Protein AF-A0A7J6T4R2-F1 (afdb_monomer_lite)

Sequence (149 aa):
MFADASSIARASDDVIKKLAACYWFSVEFGLLIDFKGAVKAYGAGVLSSYGELLHATSPTNPDISIKPWDPEEAAHQEYPITTMQPVYFAAKSMEDAKIQMKAYCDRVNRPFHCVYDAESKSVFTDVDVYTRPVGMKYRPVDLSSREPL

pLDDT: mean 83.66, std 18.35, range [34.44, 98.19]

InterPro domains:
  IPR001273 Aromatic amino acid hydroxylase [PTHR11473] (10-123)
  IPR019774 Aromatic amino acid hydroxylase, C-terminal [PF00351] (11-123)
  IPR019774 Aromatic amino acid hydroxylase, C-terminal [PR00372] (41-59)
  IPR019774 Aromatic amino acid hydroxylase, C-terminal [PR00372] (110-128)
  IPR019774 Aromatic amino acid hydroxylase, C-terminal [PS51410] (1-149)
  IPR036329 Aromatic amino acid monoxygenase, C-terminal domain superfamily [SSF56534] (9-121)
  IPR036951 Aromatic amino acid hydroxylase superfamily [G3DSA:1.10.800.10] (2-134)

Radius of gyration: 21.72 Å; chains: 1; bounding box: 41×59×59 Å

Secondary structure (DSSP, 8-state):
----GGGTSS--HHHHHHHHHHHIIIIIT-EEE-TT--EEE--H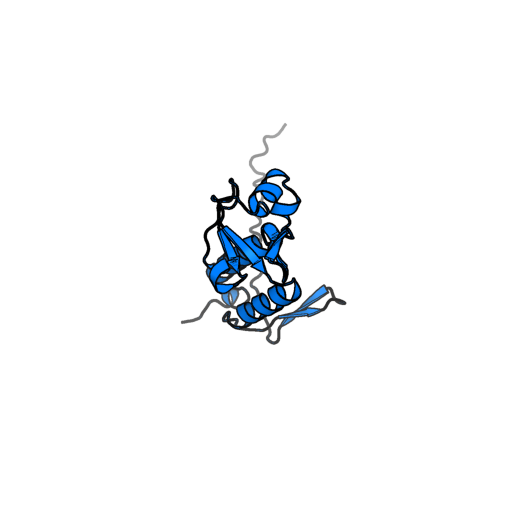HHHH-HHHHHHHH-TT-TT-EEEE--HHHHTT----SSS--SEEEEES-HHHHHHHHHHHHHHS--SS-EEEETTTTEEEESS---PPP-----PPP-GGG----

Structure (mmCIF, N/CA/C/O backbone):
data_AF-A0A7J6T4R2-F1
#
_entry.id   AF-A0A7J6T4R2-F1
#
loop_
_atom_site.group_PDB
_atom_site.id
_atom_site.type_symbol
_atom_site.label_atom_id
_atom_site.label_alt_id
_atom_site.label_comp_id
_atom_site.label_asym_id
_atom_site.label_entity_id
_atom_site.label_seq_id
_atom_site.pdbx_PDB_ins_code
_atom_site.Cartn_x
_atom_site.Cartn_y
_atom_site.Cartn_z
_atom_site.occupancy
_atom_site.B_iso_or_equiv
_atom_site.auth_seq_id
_atom_site.auth_comp_id
_atom_site.auth_asym_id
_atom_site.auth_atom_id
_atom_site.pdbx_PDB_model_num
ATOM 1 N N . MET A 1 1 ? 4.118 -10.441 -37.032 1.00 34.44 1 MET A N 1
ATOM 2 C CA . MET A 1 1 ? 3.267 -9.855 -35.977 1.00 34.44 1 MET A CA 1
ATOM 3 C C . MET A 1 1 ? 4.193 -9.027 -35.100 1.00 34.44 1 MET A C 1
ATOM 5 O O . MET A 1 1 ? 4.867 -9.587 -34.251 1.00 34.44 1 MET A O 1
ATOM 9 N N . PHE A 1 2 ? 4.380 -7.748 -35.427 1.00 35.66 2 PHE A N 1
ATOM 10 C CA . PHE A 1 2 ? 5.334 -6.886 -34.724 1.00 35.66 2 PHE A CA 1
ATOM 11 C C . PHE A 1 2 ? 4.596 -6.214 -33.569 1.00 35.66 2 PHE A C 1
ATOM 13 O O . PHE A 1 2 ? 3.673 -5.440 -33.812 1.00 35.66 2 PHE A O 1
ATOM 20 N N . ALA A 1 3 ? 4.956 -6.556 -32.333 1.00 36.09 3 ALA A N 1
ATOM 21 C CA . ALA A 1 3 ? 4.575 -5.749 -31.184 1.00 36.09 3 ALA A CA 1
ATOM 22 C C . ALA A 1 3 ? 5.180 -4.349 -31.375 1.00 36.09 3 ALA A C 1
ATOM 24 O O . ALA A 1 3 ? 6.348 -4.220 -31.746 1.00 36.09 3 ALA A O 1
ATOM 25 N N . ASP A 1 4 ? 4.358 -3.317 -31.208 1.00 38.88 4 ASP A N 1
ATOM 26 C CA . ASP A 1 4 ? 4.765 -1.919 -31.310 1.00 38.88 4 ASP A CA 1
ATOM 27 C C . ASP A 1 4 ? 5.951 -1.665 -30.362 1.00 38.88 4 ASP A C 1
ATOM 29 O O . ASP A 1 4 ? 5.862 -1.930 -29.167 1.00 38.88 4 ASP A O 1
ATOM 33 N N . ALA A 1 5 ? 7.071 -1.143 -30.867 1.00 40.53 5 ALA A N 1
ATOM 34 C CA . ALA A 1 5 ? 8.232 -0.800 -30.040 1.00 40.53 5 ALA A CA 1
ATOM 35 C C . ALA A 1 5 ? 7.882 0.181 -28.895 1.00 40.53 5 ALA A C 1
ATOM 37 O O . ALA A 1 5 ? 8.567 0.217 -27.877 1.00 40.53 5 ALA A O 1
ATOM 38 N N . SER A 1 6 ? 6.769 0.920 -29.011 1.00 42.19 6 SER A N 1
ATOM 39 C CA . SER A 1 6 ? 6.202 1.762 -27.953 1.00 42.19 6 SER A CA 1
ATOM 40 C C . SER A 1 6 ? 5.662 0.982 -26.748 1.00 42.19 6 SER A C 1
ATOM 42 O O . SER A 1 6 ? 5.544 1.571 -25.673 1.00 42.19 6 SER A O 1
ATOM 44 N N . SER A 1 7 ? 5.301 -0.298 -26.891 1.00 47.28 7 SER A N 1
ATOM 45 C CA . SER A 1 7 ? 4.758 -1.113 -25.794 1.00 47.28 7 SER A CA 1
ATOM 46 C C . SER A 1 7 ? 5.839 -1.809 -24.970 1.00 47.28 7 SER A C 1
ATOM 48 O O . SER A 1 7 ? 5.527 -2.422 -23.958 1.00 47.28 7 SER A O 1
ATOM 50 N N . ILE A 1 8 ? 7.103 -1.740 -25.397 1.00 49.44 8 ILE A N 1
ATOM 51 C CA . ILE A 1 8 ? 8.216 -2.409 -24.714 1.00 49.44 8 ILE A CA 1
ATOM 52 C C . ILE A 1 8 ? 8.613 -1.614 -23.463 1.00 49.44 8 ILE A C 1
ATOM 54 O O . ILE A 1 8 ? 8.888 -2.204 -22.429 1.00 49.44 8 ILE A O 1
ATOM 58 N N . ALA A 1 9 ? 8.559 -0.278 -23.520 1.00 56.94 9 ALA A N 1
ATOM 59 C CA . ALA A 1 9 ? 9.063 0.623 -22.477 1.00 56.94 9 ALA A CA 1
ATOM 60 C C . ALA A 1 9 ? 8.186 0.757 -21.216 1.00 56.94 9 ALA A C 1
ATOM 62 O O . ALA A 1 9 ? 8.602 1.389 -20.245 1.00 56.94 9 ALA A O 1
ATOM 63 N N . ARG A 1 10 ? 6.946 0.258 -21.232 1.00 66.69 10 ARG A N 1
ATOM 64 C CA . ARG A 1 10 ? 5.962 0.516 -20.172 1.00 66.69 10 ARG A CA 1
ATOM 65 C C . ARG A 1 10 ? 5.270 -0.773 -19.767 1.00 66.69 10 ARG A C 1
ATOM 67 O O . ARG A 1 10 ? 4.964 -1.611 -20.608 1.00 66.69 10 ARG A O 1
ATOM 74 N N . ALA A 1 11 ? 4.985 -0.892 -18.473 1.00 77.56 11 ALA A N 1
ATOM 75 C CA . ALA A 1 11 ? 4.049 -1.890 -17.980 1.00 77.56 11 ALA A CA 1
ATOM 76 C C . ALA A 1 11 ? 2.707 -1.760 -18.722 1.00 77.56 11 ALA A C 1
ATOM 78 O O . ALA A 1 11 ? 2.299 -0.647 -19.065 1.00 77.56 11 ALA A O 1
ATOM 79 N N . SER A 1 12 ? 2.029 -2.885 -18.964 1.00 84.69 12 SER A N 1
ATOM 80 C CA . SER A 1 12 ? 0.686 -2.860 -19.548 1.00 84.69 12 SER A CA 1
ATOM 81 C C . SER A 1 12 ? -0.289 -2.118 -18.632 1.00 84.69 12 SER A C 1
ATOM 83 O O . SER A 1 12 ? -0.089 -2.066 -17.416 1.00 84.69 12 SER A O 1
ATOM 85 N N . ASP A 1 13 ? -1.372 -1.580 -19.193 1.00 87.06 13 ASP A N 1
ATOM 86 C CA . ASP A 1 13 ? -2.390 -0.868 -18.409 1.00 87.06 13 ASP A CA 1
ATOM 87 C C . ASP A 1 13 ? -2.964 -1.736 -17.279 1.00 87.06 13 ASP A C 1
ATOM 89 O O . ASP A 1 13 ? -3.232 -1.234 -16.190 1.00 87.06 13 ASP A O 1
ATOM 93 N N . ASP A 1 14 ? -3.092 -3.046 -17.500 1.00 89.56 14 ASP A N 1
ATOM 94 C CA . ASP A 1 14 ? -3.542 -3.988 -16.471 1.00 89.56 14 ASP A CA 1
ATOM 95 C C . ASP A 1 14 ? -2.544 -4.093 -15.316 1.00 89.56 14 ASP A C 1
ATOM 97 O O . ASP A 1 14 ? -2.937 -4.079 -14.151 1.00 89.56 14 ASP A O 1
ATOM 101 N N . VAL A 1 15 ? -1.242 -4.137 -15.614 1.00 90.12 15 VAL A N 1
ATOM 102 C CA . VAL A 1 15 ? -0.196 -4.108 -14.584 1.00 90.12 15 VAL A CA 1
ATOM 103 C C . VAL A 1 15 ? -0.203 -2.766 -13.854 1.00 90.12 15 VAL A C 1
ATOM 105 O O . VAL A 1 15 ? -0.091 -2.746 -12.632 1.00 90.12 15 VAL A O 1
ATOM 108 N N . ILE A 1 16 ? -0.383 -1.648 -14.565 1.00 90.94 16 ILE A N 1
ATOM 109 C CA . ILE A 1 16 ? -0.475 -0.316 -13.949 1.00 90.94 16 ILE A CA 1
ATOM 110 C C . ILE A 1 16 ? -1.661 -0.251 -12.980 1.00 90.94 16 ILE A C 1
ATOM 112 O O . ILE A 1 16 ? -1.491 0.220 -11.859 1.00 90.94 16 ILE A O 1
ATOM 116 N N . LYS A 1 17 ? -2.839 -0.759 -13.365 1.00 93.38 17 LYS A N 1
ATOM 117 C CA . LYS A 1 17 ? -4.021 -0.814 -12.486 1.00 93.38 17 LYS A CA 1
ATOM 118 C C . LYS A 1 17 ? -3.765 -1.653 -11.237 1.00 93.38 17 LYS A C 1
ATOM 120 O O . LYS A 1 17 ? -4.065 -1.204 -10.136 1.00 93.38 17 LYS A O 1
ATOM 125 N N . LYS A 1 18 ? -3.153 -2.830 -11.393 1.00 95.44 18 LYS A N 1
ATOM 126 C CA . LYS A 1 18 ? -2.778 -3.693 -10.264 1.00 95.44 18 LYS A CA 1
ATOM 127 C C . LYS A 1 18 ? -1.790 -3.008 -9.318 1.00 95.44 18 LYS A C 1
ATOM 129 O O . LYS A 1 18 ? -1.967 -3.044 -8.108 1.00 95.44 18 LYS A O 1
ATOM 134 N N . LEU A 1 19 ? -0.772 -2.336 -9.859 1.00 95.19 19 LEU A N 1
ATOM 135 C CA . LEU A 1 19 ? 0.186 -1.565 -9.061 1.00 95.19 19 LEU A CA 1
ATOM 136 C C . LEU A 1 19 ? -0.473 -0.368 -8.362 1.00 95.19 19 LEU A C 1
ATOM 138 O O . LEU A 1 19 ? -0.112 -0.063 -7.227 1.00 95.19 19 LEU A O 1
ATOM 142 N N . ALA A 1 20 ? -1.443 0.287 -9.005 1.00 95.75 20 ALA A N 1
ATOM 143 C CA . ALA A 1 20 ? -2.222 1.360 -8.396 1.00 95.75 20 ALA A CA 1
ATOM 144 C C . ALA A 1 20 ? -3.072 0.849 -7.222 1.00 95.75 20 ALA A C 1
ATOM 146 O O . ALA A 1 20 ? -3.110 1.500 -6.181 1.00 95.75 20 ALA A O 1
ATOM 147 N N . ALA A 1 21 ? -3.673 -0.338 -7.342 1.00 97.06 21 ALA A N 1
A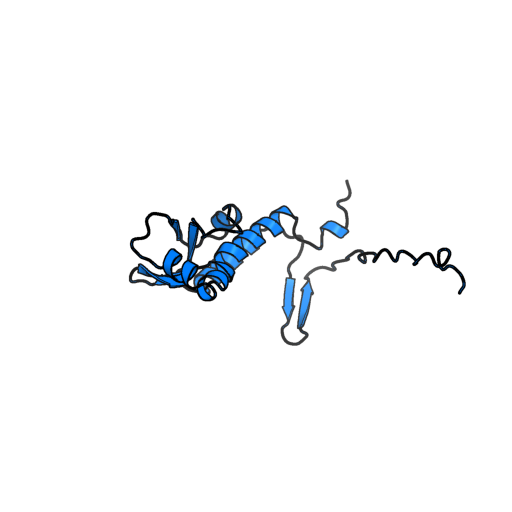TOM 148 C CA . ALA A 1 21 ? -4.369 -0.984 -6.232 1.00 97.06 21 ALA A CA 1
ATOM 149 C C . ALA A 1 21 ? -3.402 -1.330 -5.085 1.00 97.06 21 ALA A C 1
ATOM 151 O O . ALA A 1 21 ? -3.668 -0.987 -3.934 1.00 97.06 21 ALA A O 1
ATOM 152 N N . CYS A 1 22 ? -2.223 -1.892 -5.380 1.00 9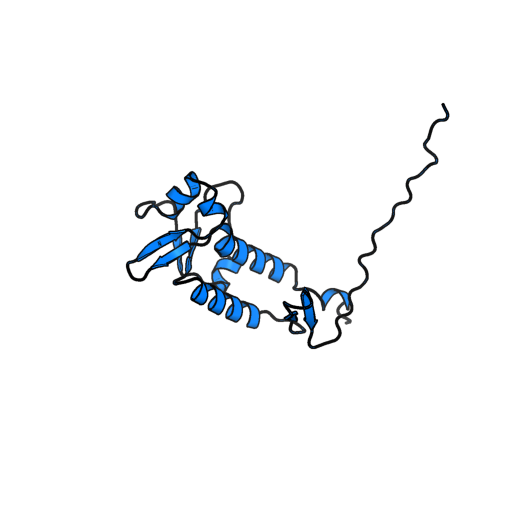7.69 22 CYS A N 1
ATOM 153 C CA . CYS A 1 22 ? -1.195 -2.113 -4.357 1.00 97.69 22 CYS A CA 1
ATOM 154 C C . CYS A 1 22 ? -0.787 -0.809 -3.659 1.00 97.69 22 CYS A C 1
ATOM 156 O O . CYS A 1 22 ? -0.636 -0.796 -2.440 1.00 97.69 22 CYS A O 1
ATOM 158 N N . TYR A 1 23 ? -0.616 0.288 -4.403 1.00 97.69 23 TYR A N 1
ATOM 159 C CA . TYR A 1 23 ? -0.339 1.609 -3.832 1.00 97.69 23 TYR A CA 1
ATOM 160 C C . TYR A 1 23 ? -1.470 2.066 -2.904 1.00 97.69 23 TYR A C 1
ATOM 162 O O . TYR A 1 23 ? -1.201 2.477 -1.776 1.00 97.69 23 TYR A O 1
ATOM 170 N N . TRP A 1 24 ? -2.723 1.929 -3.345 1.00 97.88 24 TRP A N 1
ATOM 171 C CA . TRP A 1 24 ? -3.904 2.300 -2.568 1.00 97.88 24 TRP A CA 1
ATOM 172 C C . TRP A 1 24 ? -3.958 1.560 -1.228 1.00 97.88 24 TRP A C 1
ATOM 174 O O . TRP A 1 24 ? -4.055 2.182 -0.177 1.00 97.88 24 TRP A O 1
ATOM 184 N N . PHE A 1 25 ? -3.787 0.239 -1.235 1.00 98.12 25 PHE A N 1
ATOM 185 C CA . PHE A 1 25 ? -3.853 -0.578 -0.020 1.00 98.12 25 PHE A CA 1
ATOM 186 C C . PHE A 1 25 ? -2.579 -0.582 0.832 1.00 98.12 25 PHE A C 1
ATOM 188 O O . PHE A 1 25 ? -2.561 -1.217 1.885 1.00 98.12 25 PHE A O 1
ATOM 195 N N . SER A 1 26 ? -1.519 0.109 0.404 1.00 97.75 26 SER A N 1
ATOM 196 C CA . SER A 1 26 ? -0.278 0.236 1.173 1.00 97.75 26 SER A CA 1
ATOM 197 C C . SER A 1 26 ? 0.033 1.688 1.518 1.00 97.75 26 SER A C 1
ATOM 199 O O . SER A 1 26 ? -0.105 2.102 2.661 1.00 97.75 26 SER A O 1
ATOM 201 N N . VAL A 1 27 ? 0.468 2.485 0.550 1.00 97.81 27 VAL A N 1
ATOM 202 C CA . VAL A 1 27 ? 0.923 3.859 0.783 1.00 97.81 27 VAL A CA 1
ATOM 203 C C . VAL A 1 27 ? -0.233 4.762 1.205 1.00 97.81 27 VAL A C 1
ATOM 205 O O . VAL A 1 27 ? -0.034 5.619 2.062 1.00 97.81 27 VAL A O 1
ATOM 208 N N . GLU A 1 28 ? -1.431 4.558 0.656 1.00 97.62 28 GLU A N 1
ATOM 209 C CA . GLU A 1 28 ? -2.579 5.422 0.945 1.00 97.62 28 GLU A CA 1
ATOM 210 C C . GLU A 1 28 ? -3.386 4.931 2.158 1.00 97.62 28 GLU A C 1
ATOM 212 O O . GLU A 1 28 ? -3.607 5.689 3.101 1.00 97.62 28 GLU A O 1
ATOM 217 N N . PHE A 1 29 ? -3.758 3.649 2.193 1.00 97.69 29 PHE A N 1
ATOM 218 C CA . PHE A 1 29 ? -4.614 3.063 3.233 1.00 97.69 29 PHE A CA 1
ATOM 219 C C . PHE A 1 29 ? -3.997 1.855 3.954 1.00 97.69 29 PHE A C 1
ATOM 221 O O . PHE A 1 29 ? -4.705 1.053 4.557 1.00 97.69 29 PHE A O 1
ATOM 228 N N . GLY A 1 30 ? -2.675 1.699 3.924 1.00 97.31 30 GLY A N 1
ATOM 229 C CA . GLY A 1 30 ? -2.008 0.573 4.574 1.00 97.31 30 GLY A CA 1
ATOM 230 C C . GLY A 1 30 ? -1.961 0.661 6.099 1.00 97.31 30 GLY A C 1
ATOM 231 O O . GLY A 1 30 ? -1.836 1.736 6.704 1.00 97.31 30 GLY A O 1
ATOM 232 N N . LEU A 1 31 ? -2.002 -0.518 6.720 1.00 97.81 31 LEU A N 1
ATOM 233 C CA . LEU A 1 31 ? -1.895 -0.716 8.161 1.00 97.81 31 LEU A CA 1
ATOM 234 C C . LEU A 1 31 ? -0.675 -1.578 8.516 1.00 97.81 31 LEU A C 1
ATOM 236 O O . LEU A 1 31 ? -0.138 -2.337 7.711 1.00 97.81 31 LEU A O 1
ATOM 240 N N . LEU A 1 32 ? -0.246 -1.491 9.766 1.00 97.31 32 LEU A N 1
ATOM 241 C CA . LEU A 1 32 ? 0.698 -2.406 10.387 1.00 97.31 32 LEU A CA 1
ATOM 242 C C . LEU A 1 32 ? -0.005 -3.173 11.498 1.00 97.31 32 LEU A C 1
ATOM 244 O O . LEU A 1 32 ? -0.825 -2.609 12.220 1.00 97.31 32 LEU A O 1
ATOM 248 N N . ILE A 1 33 ? 0.366 -4.436 11.671 1.00 95.25 33 ILE A N 1
ATOM 249 C CA . ILE A 1 33 ? -0.031 -5.239 12.824 1.00 95.25 33 ILE A CA 1
ATOM 250 C C . ILE A 1 33 ? 1.218 -5.696 13.568 1.00 95.25 33 ILE A C 1
ATOM 252 O O . ILE A 1 33 ? 2.122 -6.299 12.987 1.00 95.25 33 ILE A O 1
ATOM 256 N N . ASP A 1 34 ? 1.301 -5.362 14.854 1.00 92.00 34 ASP A N 1
ATOM 257 C CA . ASP A 1 34 ? 2.423 -5.804 15.675 1.00 92.00 34 ASP A CA 1
ATOM 258 C C . ASP A 1 34 ? 2.241 -7.242 16.187 1.00 92.00 34 ASP A C 1
ATOM 260 O O . ASP A 1 34 ? 1.187 -7.862 16.054 1.00 92.00 34 ASP A O 1
ATOM 264 N N . PHE A 1 35 ? 3.289 -7.792 16.800 1.00 89.94 35 PHE A N 1
ATOM 265 C CA . PHE A 1 35 ? 3.279 -9.155 17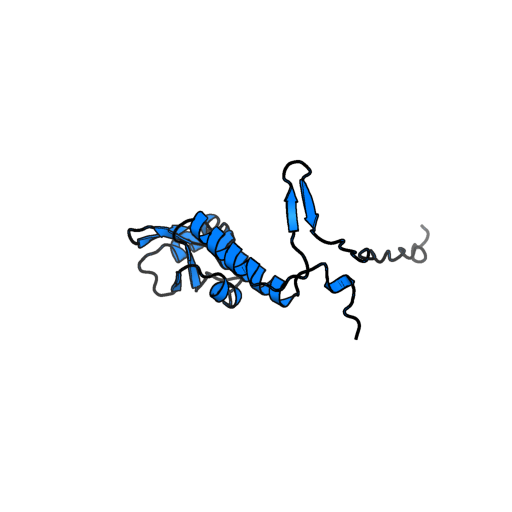.339 1.00 89.94 35 PHE A CA 1
ATOM 266 C C . PHE A 1 35 ? 2.267 -9.372 18.478 1.00 89.94 35 PHE A C 1
ATOM 268 O O . PHE A 1 35 ? 1.999 -10.516 18.837 1.00 89.94 35 PHE A O 1
ATOM 275 N N . LYS A 1 36 ? 1.728 -8.296 19.066 1.00 90.56 36 LYS A N 1
ATOM 276 C CA . LYS A 1 36 ? 0.672 -8.342 20.084 1.00 90.56 36 LYS A CA 1
ATOM 277 C C . LYS A 1 36 ? -0.725 -8.207 19.466 1.00 90.56 36 LYS A C 1
ATOM 279 O O . LYS A 1 36 ? -1.703 -8.215 20.206 1.00 90.56 36 LYS A O 1
ATOM 284 N N . GLY A 1 37 ? -0.819 -8.082 18.141 1.00 89.00 37 GLY A N 1
ATOM 285 C CA . GLY A 1 37 ? -2.068 -7.906 17.406 1.00 89.00 37 GLY A CA 1
ATOM 286 C C . GLY A 1 37 ? -2.578 -6.466 17.373 1.00 89.00 37 GLY A C 1
ATOM 287 O O . GLY A 1 37 ? -3.696 -6.242 16.919 1.00 89.00 37 GLY A O 1
ATOM 288 N N . ALA A 1 38 ? -1.801 -5.481 17.842 1.00 91.62 38 ALA A N 1
ATOM 289 C CA . ALA A 1 38 ? -2.234 -4.090 17.798 1.00 91.62 38 ALA A CA 1
ATOM 290 C C . ALA A 1 38 ? -2.090 -3.527 16.378 1.00 91.62 38 ALA A C 1
ATOM 292 O O . ALA A 1 38 ? -1.009 -3.577 15.781 1.00 91.62 38 ALA A O 1
ATOM 293 N N . VAL A 1 39 ? -3.185 -2.964 15.870 1.00 94.56 39 VAL A N 1
ATOM 294 C CA . VAL A 1 39 ? -3.264 -2.334 14.550 1.00 94.56 39 VAL A CA 1
ATOM 295 C C . VAL A 1 39 ? -2.782 -0.888 14.637 1.00 94.56 39 VAL A C 1
ATOM 297 O O . VAL A 1 39 ? -3.163 -0.141 15.537 1.00 94.56 39 VAL A O 1
ATOM 300 N N . LYS A 1 40 ? -1.932 -0.484 13.695 1.00 94.88 40 LYS A N 1
ATOM 301 C CA . LYS A 1 40 ? -1.388 0.873 13.575 1.00 94.88 40 LYS A CA 1
ATOM 302 C C . LYS A 1 40 ? -1.533 1.344 12.138 1.00 94.88 40 LYS A C 1
ATOM 304 O O . LYS A 1 40 ? -1.240 0.593 11.218 1.00 94.88 40 LYS A O 1
ATOM 309 N N . ALA A 1 41 ? -1.941 2.587 11.934 1.00 96.25 41 ALA A N 1
ATOM 310 C CA . ALA A 1 41 ? -1.986 3.166 10.598 1.00 96.25 41 ALA A CA 1
ATOM 311 C C . ALA A 1 41 ? -0.606 3.675 10.166 1.00 96.25 41 ALA A C 1
ATOM 313 O O . ALA A 1 41 ? 0.131 4.241 10.975 1.00 96.25 41 ALA A O 1
ATOM 314 N N . TYR A 1 42 ? -0.281 3.503 8.885 1.00 96.94 42 TYR A N 1
ATOM 315 C CA . TYR A 1 42 ? 0.837 4.206 8.246 1.00 96.94 42 TYR A CA 1
ATOM 316 C C . TYR A 1 42 ? 0.450 4.845 6.908 1.00 96.94 42 TYR A C 1
ATOM 318 O O . TYR A 1 42 ? 1.173 5.718 6.431 1.00 96.94 42 TYR A O 1
ATOM 326 N N . GLY A 1 43 ? -0.668 4.419 6.313 1.00 97.44 43 GLY A N 1
ATOM 327 C CA . GLY A 1 43 ? -1.179 4.978 5.071 1.00 97.44 43 GLY A CA 1
ATOM 328 C C . GLY A 1 43 ? -1.496 6.469 5.188 1.00 97.44 43 GLY A C 1
ATOM 329 O O . GLY A 1 43 ? -2.060 6.921 6.188 1.00 97.44 43 GLY A O 1
ATOM 330 N N . ALA A 1 44 ? -1.137 7.239 4.162 1.00 97.44 44 ALA A N 1
ATOM 331 C CA . ALA A 1 44 ? -1.313 8.687 4.131 1.00 97.44 44 ALA A CA 1
ATOM 332 C C . ALA A 1 44 ? -2.788 9.117 4.238 1.00 97.44 44 ALA A C 1
ATOM 334 O O . ALA A 1 44 ? -3.104 10.042 4.991 1.00 97.44 44 ALA A O 1
ATOM 335 N N . GLY A 1 45 ? -3.698 8.425 3.552 1.00 95.88 45 GLY A N 1
ATOM 336 C CA . GLY A 1 45 ? -5.142 8.665 3.606 1.00 95.88 45 GLY A CA 1
ATOM 337 C C . GLY A 1 45 ? -5.726 8.389 4.993 1.00 95.88 45 GLY A C 1
ATOM 338 O O . GLY A 1 45 ? -6.498 9.190 5.518 1.00 95.88 45 GLY A O 1
ATOM 339 N N . VAL A 1 46 ? -5.273 7.317 5.650 1.00 96.31 46 VAL A N 1
ATOM 340 C CA . VAL A 1 46 ? -5.709 6.984 7.018 1.00 96.31 46 VAL A CA 1
ATOM 341 C C . VAL A 1 46 ? -5.173 8.001 8.024 1.00 96.31 46 VAL A C 1
ATOM 343 O O . VAL A 1 46 ? -5.911 8.470 8.881 1.00 96.31 46 VAL A O 1
ATOM 346 N N . LEU A 1 47 ? -3.898 8.382 7.922 1.00 96.50 47 LEU A N 1
ATOM 347 C CA . LEU A 1 47 ? -3.270 9.322 8.857 1.00 96.50 47 LEU A CA 1
ATOM 348 C C . LEU A 1 47 ? -3.759 10.766 8.694 1.00 96.50 47 LEU A C 1
ATOM 350 O O . LEU A 1 47 ? -3.731 11.533 9.656 1.00 96.50 47 LEU A O 1
ATOM 354 N N . SER A 1 48 ? -4.186 11.151 7.492 1.00 95.69 48 SER A N 1
ATOM 355 C CA . SER A 1 48 ? -4.678 12.504 7.205 1.00 95.69 48 SER A CA 1
ATOM 356 C C . SER A 1 48 ? -6.161 12.698 7.533 1.00 95.69 48 SER A C 1
ATOM 358 O O . SER A 1 48 ? -6.610 13.839 7.660 1.00 95.69 48 SER A O 1
ATOM 360 N N . SER A 1 49 ? -6.918 11.614 7.726 1.00 95.44 49 SER A N 1
ATOM 361 C CA . SER A 1 49 ? -8.340 11.650 8.060 1.00 95.44 49 SER A CA 1
ATOM 362 C C . SER A 1 49 ? -8.586 11.093 9.457 1.00 95.44 49 SER A C 1
ATOM 364 O O . SER A 1 49 ? -8.460 9.898 9.705 1.00 95.44 49 SER A O 1
ATOM 366 N N . TYR A 1 50 ? -9.021 11.953 10.380 1.00 93.50 50 TYR A N 1
ATOM 367 C CA . TYR A 1 50 ? -9.396 11.526 11.732 1.00 93.50 50 TYR A CA 1
ATOM 368 C C . TYR A 1 50 ? -10.479 10.433 11.727 1.00 93.50 50 TYR A C 1
ATOM 370 O O . TYR A 1 50 ? -10.404 9.478 12.499 1.00 93.50 50 TYR A O 1
ATOM 378 N N . GLY A 1 51 ? -11.474 10.565 10.842 1.00 94.50 51 GLY A N 1
ATOM 379 C CA . GLY A 1 51 ? -12.550 9.586 10.704 1.00 94.50 51 GLY A CA 1
ATOM 380 C C . GLY A 1 51 ? -12.038 8.240 10.199 1.00 94.50 51 GLY A C 1
ATOM 381 O O . GLY A 1 51 ? -12.370 7.213 10.781 1.00 94.50 51 GLY A O 1
ATOM 382 N N . GLU A 1 52 ? -11.175 8.255 9.181 1.00 94.81 52 GLU A N 1
ATOM 383 C CA . GLU A 1 52 ? -10.586 7.035 8.620 1.00 94.81 52 GLU A CA 1
ATOM 384 C C . GLU A 1 52 ? -9.661 6.349 9.631 1.00 94.81 52 GLU A C 1
ATOM 386 O O . GLU A 1 52 ? -9.703 5.133 9.788 1.00 94.81 52 GLU A O 1
ATOM 391 N N . LEU A 1 53 ? -8.865 7.124 10.376 1.00 95.12 53 LEU A N 1
ATOM 392 C CA . LEU A 1 53 ? -7.982 6.601 11.414 1.00 95.12 53 LEU A CA 1
ATOM 393 C C . LEU A 1 53 ? -8.758 5.823 12.479 1.00 95.12 53 LEU A C 1
ATOM 395 O O . LEU A 1 53 ? -8.381 4.702 12.826 1.00 95.12 53 LEU A O 1
ATOM 399 N N . LEU A 1 54 ? -9.851 6.399 12.986 1.00 93.69 54 LEU A N 1
ATOM 400 C CA . LEU A 1 54 ? -10.726 5.713 13.935 1.00 93.69 54 LEU A CA 1
ATOM 401 C C . LEU A 1 54 ? -11.419 4.507 13.297 1.00 93.69 54 LEU A C 1
ATOM 403 O O . LEU A 1 54 ? -11.513 3.460 13.936 1.00 93.69 54 LEU A O 1
ATOM 407 N N . HIS A 1 55 ? -11.878 4.641 12.050 1.00 94.00 55 HIS A N 1
ATOM 408 C CA . HIS A 1 55 ? -12.562 3.572 11.330 1.00 94.00 55 HIS A CA 1
ATOM 409 C C . HIS A 1 55 ? -11.658 2.344 11.166 1.00 94.00 55 HIS A C 1
ATOM 411 O O . HIS A 1 55 ? -12.073 1.244 11.521 1.00 94.00 55 HIS A O 1
ATOM 417 N N . ALA A 1 56 ? -10.411 2.545 10.732 1.00 93.38 56 ALA A N 1
ATOM 418 C CA . ALA A 1 56 ? -9.450 1.488 10.423 1.00 93.38 56 ALA A CA 1
ATOM 419 C C . ALA A 1 56 ? -8.799 0.834 11.656 1.00 93.38 56 ALA A C 1
ATOM 421 O O . ALA A 1 56 ? -8.379 -0.320 11.596 1.00 93.38 56 ALA A O 1
ATOM 422 N N . THR A 1 57 ? -8.657 1.569 12.766 1.00 91.88 57 THR A N 1
ATOM 423 C CA . THR A 1 57 ? -7.908 1.097 13.954 1.00 91.88 57 THR A CA 1
ATOM 424 C C . THR A 1 57 ? -8.794 0.651 15.115 1.00 91.88 57 THR A C 1
ATOM 426 O O . THR A 1 57 ? -8.286 0.108 16.098 1.00 91.88 57 THR A O 1
ATOM 429 N N . SER A 1 58 ? -10.113 0.844 15.018 1.00 90.12 58 SER A N 1
ATOM 430 C CA . SER A 1 58 ? -11.049 0.407 16.051 1.00 90.12 58 SER A CA 1
ATOM 431 C C . SER A 1 58 ? -11.128 -1.129 16.106 1.00 90.12 58 SER A C 1
ATOM 433 O O . SER A 1 58 ? -11.577 -1.755 15.143 1.00 90.12 58 SER A O 1
ATOM 435 N N . PRO A 1 59 ? -10.750 -1.764 17.233 1.00 77.62 59 PRO A N 1
ATOM 436 C CA . PRO A 1 59 ? -10.664 -3.223 17.344 1.00 77.62 59 PRO A CA 1
ATOM 437 C C . PRO A 1 59 ? -12.028 -3.924 17.317 1.00 77.62 59 PRO A C 1
ATOM 439 O O . PRO A 1 59 ? -12.088 -5.143 17.193 1.00 77.62 59 PRO A O 1
ATOM 442 N N . THR A 1 60 ? -13.121 -3.176 17.467 1.00 83.38 60 THR A N 1
ATOM 443 C CA . THR A 1 60 ? -14.486 -3.711 17.500 1.00 83.38 60 THR A CA 1
ATOM 444 C C . THR A 1 60 ? -15.340 -3.222 16.338 1.00 83.38 60 THR A C 1
ATOM 446 O O . THR A 1 60 ? -16.557 -3.344 16.417 1.00 83.38 60 THR A O 1
ATOM 449 N N . ASN A 1 61 ? -14.751 -2.611 15.306 1.00 89.62 61 ASN A N 1
ATOM 450 C CA . ASN A 1 61 ? -15.509 -2.163 14.143 1.00 89.62 61 ASN A CA 1
ATOM 451 C C . ASN A 1 61 ? -15.894 -3.378 13.271 1.00 89.62 61 ASN A C 1
ATOM 453 O O . ASN A 1 61 ? -15.001 -3.990 12.685 1.00 89.62 61 ASN A O 1
ATOM 457 N N . PRO A 1 62 ? -17.185 -3.758 13.195 1.00 88.25 62 PRO A N 1
ATOM 458 C CA . PRO A 1 62 ? -17.612 -4.929 12.433 1.00 88.25 62 PRO A CA 1
ATOM 459 C C . PRO A 1 62 ? -17.697 -4.657 10.925 1.00 88.25 62 PRO A C 1
ATOM 461 O O . PRO A 1 62 ? -17.804 -5.605 10.151 1.00 88.25 62 PRO A O 1
ATOM 464 N N . ASP A 1 63 ? -17.655 -3.387 10.513 1.00 89.94 63 ASP A N 1
ATOM 465 C CA . ASP A 1 63 ? -17.869 -2.968 9.126 1.00 89.94 63 ASP A CA 1
ATOM 466 C C . ASP A 1 63 ? -16.593 -3.063 8.273 1.00 89.94 63 ASP A C 1
ATOM 468 O O . ASP A 1 63 ? -16.635 -2.811 7.069 1.00 89.94 63 ASP A O 1
ATOM 472 N N . ILE A 1 64 ? -15.459 -3.433 8.886 1.00 93.88 64 ILE A N 1
ATOM 473 C CA . ILE A 1 64 ? -14.158 -3.518 8.220 1.00 93.88 64 ILE A CA 1
ATOM 474 C C . ILE A 1 64 ? -13.599 -4.939 8.220 1.00 93.88 64 ILE A C 1
ATOM 476 O O . ILE A 1 64 ? -13.761 -5.714 9.164 1.00 93.88 64 ILE A O 1
ATOM 480 N N . SER A 1 65 ? -12.855 -5.262 7.168 1.00 94.69 65 SER A N 1
ATOM 481 C CA . SER A 1 65 ? -12.050 -6.475 7.072 1.00 94.69 65 SER A CA 1
ATOM 482 C C . SER A 1 65 ? -10.573 -6.109 6.988 1.00 94.69 65 SER A C 1
ATOM 484 O O . SER A 1 65 ? -10.141 -5.465 6.034 1.00 94.69 65 SER A O 1
ATOM 486 N N . ILE A 1 66 ? -9.784 -6.522 7.981 1.00 95.19 66 ILE A N 1
ATOM 487 C CA . ILE A 1 66 ? -8.327 -6.361 7.959 1.00 95.19 66 ILE A CA 1
ATOM 488 C C . ILE A 1 66 ? -7.700 -7.689 7.543 1.00 95.19 66 ILE A C 1
ATOM 490 O O . ILE A 1 66 ? -7.817 -8.691 8.250 1.00 95.19 66 ILE A O 1
ATOM 494 N N . LYS A 1 67 ? -7.015 -7.685 6.402 1.00 96.19 67 LYS A N 1
ATOM 495 C CA . LYS A 1 67 ? -6.318 -8.848 5.847 1.00 96.19 67 LYS A CA 1
ATOM 496 C C . LYS A 1 67 ? -4.805 -8.715 6.034 1.00 96.19 67 LYS A C 1
ATOM 498 O O . LYS A 1 67 ? -4.301 -7.594 6.103 1.00 96.19 67 LYS A O 1
ATOM 503 N N . PRO A 1 68 ? -4.043 -9.818 6.103 1.00 97.12 68 PRO A N 1
ATOM 504 C CA . PRO A 1 68 ? -2.588 -9.746 6.006 1.00 97.12 68 PRO A CA 1
ATOM 505 C C . PRO A 1 68 ? -2.172 -9.118 4.675 1.00 97.12 68 PRO A C 1
ATOM 507 O O . PRO A 1 68 ? -2.772 -9.426 3.651 1.00 97.12 68 PRO A O 1
ATOM 510 N N . TRP A 1 69 ? -1.148 -8.264 4.678 1.00 98.19 69 TRP A N 1
ATOM 511 C CA . TRP A 1 69 ? -0.587 -7.714 3.444 1.00 98.19 69 TRP A CA 1
ATOM 512 C C . TRP A 1 69 ? -0.117 -8.836 2.516 1.00 98.19 69 TRP A C 1
ATOM 514 O O . TRP A 1 69 ? 0.813 -9.568 2.857 1.00 98.19 69 TRP A O 1
ATOM 524 N N . ASP A 1 70 ? -0.761 -8.916 1.353 1.00 97.88 70 ASP A N 1
ATOM 525 C CA . ASP A 1 70 ? -0.381 -9.721 0.200 1.00 97.88 70 ASP A CA 1
ATOM 526 C C . ASP A 1 70 ? -0.594 -8.853 -1.056 1.00 97.88 70 ASP A C 1
ATOM 528 O O . ASP A 1 70 ? -1.739 -8.526 -1.388 1.00 97.88 70 ASP A O 1
ATOM 532 N N . PRO A 1 71 ? 0.478 -8.444 -1.760 1.00 97.56 71 PRO A N 1
ATOM 533 C CA . PRO A 1 71 ? 0.357 -7.640 -2.971 1.00 97.56 71 PRO A CA 1
ATOM 534 C C . PRO A 1 71 ? -0.449 -8.314 -4.087 1.00 97.56 71 PRO A C 1
ATOM 536 O O . PRO A 1 71 ? -1.055 -7.615 -4.892 1.00 97.56 71 PRO A O 1
ATOM 539 N N . GLU A 1 72 ? -0.456 -9.648 -4.163 1.00 96.62 72 GLU A N 1
ATOM 540 C CA . GLU A 1 72 ? -1.224 -10.373 -5.177 1.00 96.62 72 GLU A CA 1
ATOM 541 C C . GLU A 1 72 ? -2.725 -10.234 -4.914 1.00 96.62 72 GLU A C 1
ATOM 543 O O . GLU A 1 72 ? -3.497 -9.996 -5.839 1.00 96.62 72 GLU A O 1
ATOM 548 N N . GLU A 1 73 ? -3.145 -10.326 -3.652 1.00 97.81 73 GLU A N 1
ATOM 549 C CA . GLU A 1 73 ? -4.544 -10.129 -3.276 1.00 97.81 73 GLU A CA 1
ATOM 550 C C . GLU A 1 73 ? -4.942 -8.651 -3.392 1.00 97.81 73 GLU A C 1
ATOM 552 O O . GLU A 1 73 ? -5.960 -8.327 -4.009 1.00 97.81 73 GLU A O 1
ATOM 557 N N . ALA A 1 74 ? -4.107 -7.741 -2.881 1.00 97.62 74 ALA A N 1
ATOM 558 C CA . ALA A 1 74 ? -4.346 -6.301 -2.940 1.00 97.62 74 ALA A CA 1
ATOM 559 C C . ALA A 1 74 ? -4.465 -5.784 -4.384 1.00 97.62 74 ALA A C 1
ATOM 561 O O . ALA A 1 74 ? -5.302 -4.930 -4.664 1.00 97.62 74 ALA A O 1
ATOM 562 N N . ALA A 1 75 ? -3.686 -6.338 -5.319 1.00 97.06 75 ALA A N 1
ATOM 563 C CA . ALA A 1 75 ? -3.738 -5.998 -6.741 1.00 97.06 75 ALA A CA 1
ATOM 564 C C . ALA A 1 75 ? -5.102 -6.262 -7.405 1.00 97.06 75 ALA A C 1
ATOM 566 O O . ALA A 1 75 ? -5.402 -5.652 -8.434 1.00 97.06 75 ALA A O 1
ATOM 567 N N . HIS A 1 76 ? -5.902 -7.181 -6.858 1.00 96.62 76 HIS A N 1
ATOM 568 C CA . HIS A 1 76 ? -7.213 -7.564 -7.392 1.00 96.62 76 HIS A CA 1
ATOM 569 C C . HIS A 1 76 ? -8.379 -7.069 -6.527 1.00 96.62 76 HIS A C 1
ATOM 571 O O . HIS A 1 76 ? -9.537 -7.243 -6.904 1.00 96.62 76 HIS A O 1
ATOM 577 N N . GLN A 1 77 ? -8.092 -6.467 -5.374 1.00 97.25 77 GLN A N 1
ATOM 578 C CA . GLN A 1 77 ? -9.108 -5.960 -4.467 1.00 97.25 77 GLN A CA 1
ATOM 579 C C . GLN A 1 77 ? -9.699 -4.652 -5.017 1.00 97.25 77 GLN A C 1
ATOM 581 O O . GLN A 1 77 ? -8.986 -3.692 -5.303 1.00 97.25 77 GLN A O 1
ATOM 586 N N . GLU A 1 78 ? -11.024 -4.597 -5.135 1.00 94.75 78 GLU A N 1
ATOM 587 C CA . GLU A 1 78 ? -11.733 -3.353 -5.444 1.00 94.75 78 GLU A CA 1
ATOM 588 C C . GLU A 1 78 ? -11.808 -2.450 -4.207 1.00 94.75 78 GLU A C 1
ATOM 590 O O . GLU A 1 78 ? -11.919 -2.938 -3.076 1.00 94.75 78 GLU A O 1
ATOM 595 N N . TYR A 1 79 ? -11.773 -1.134 -4.431 1.00 92.88 79 TYR A N 1
ATOM 596 C CA . TYR A 1 79 ? -11.839 -0.117 -3.384 1.00 92.88 79 TYR A CA 1
ATOM 597 C C . TYR A 1 79 ? -12.762 1.046 -3.766 1.00 92.88 79 TYR A C 1
ATOM 599 O O . TYR A 1 79 ? -12.762 1.489 -4.920 1.00 92.88 79 TYR A O 1
ATOM 607 N N . PRO A 1 80 ? -13.531 1.590 -2.806 1.00 90.69 80 PRO A N 1
ATOM 608 C CA . PRO A 1 80 ? -14.274 2.820 -3.019 1.00 90.69 80 PRO A CA 1
ATOM 609 C C . PRO A 1 80 ? -13.349 4.039 -2.933 1.00 90.69 80 PRO A C 1
ATOM 611 O O . PRO A 1 80 ? -12.465 4.109 -2.087 1.00 90.69 80 PRO A O 1
ATOM 614 N N . ILE A 1 81 ? -13.585 5.043 -3.779 1.00 88.94 81 ILE A N 1
ATOM 615 C CA . ILE A 1 81 ? -12.793 6.288 -3.782 1.00 88.94 81 ILE A CA 1
ATOM 616 C C . ILE A 1 81 ? -13.390 7.341 -2.832 1.00 88.94 81 ILE A C 1
ATOM 618 O O . ILE A 1 81 ? -12.675 8.195 -2.320 1.00 88.94 81 ILE A O 1
ATOM 622 N N . THR A 1 82 ? -14.706 7.312 -2.608 1.00 90.50 82 THR A N 1
ATOM 623 C CA . THR A 1 82 ? -15.453 8.401 -1.950 1.00 90.50 82 THR A CA 1
ATOM 624 C C . THR A 1 82 ? -15.972 8.064 -0.555 1.00 90.50 82 THR A C 1
ATOM 626 O O . THR A 1 82 ? -16.537 8.936 0.105 1.00 90.50 82 THR A O 1
ATOM 629 N N . THR A 1 83 ? -15.822 6.819 -0.106 1.00 92.38 83 THR A N 1
ATOM 630 C CA . THR A 1 83 ? -16.315 6.348 1.195 1.00 92.38 83 THR A CA 1
ATOM 631 C C . THR A 1 83 ? -15.182 5.750 2.020 1.00 92.38 83 THR A C 1
ATOM 633 O O . THR A 1 83 ? -14.113 5.452 1.486 1.00 92.38 83 THR A O 1
ATOM 636 N N . MET A 1 84 ? -15.449 5.542 3.312 1.00 94.12 84 MET A N 1
ATOM 637 C CA . MET A 1 84 ? -14.560 4.798 4.212 1.00 94.12 84 MET A CA 1
ATOM 638 C C . MET A 1 84 ? -14.225 3.430 3.611 1.00 94.12 84 MET A C 1
ATOM 640 O O . MET A 1 84 ? -15.078 2.818 2.951 1.00 94.12 84 MET A O 1
ATOM 644 N N . GLN A 1 85 ? -12.992 2.967 3.805 1.00 95.50 85 GLN A N 1
ATOM 645 C CA . GLN A 1 85 ? -12.562 1.709 3.205 1.00 95.50 85 GLN A CA 1
ATOM 646 C C . GLN A 1 85 ? -13.153 0.505 3.960 1.00 95.50 85 GLN A C 1
ATOM 648 O O . GLN A 1 85 ? -12.958 0.377 5.166 1.00 95.50 85 GLN A O 1
ATOM 653 N N . PRO A 1 86 ? -13.827 -0.429 3.264 1.00 95.25 86 PRO A N 1
ATOM 654 C CA . PRO A 1 86 ? -14.362 -1.640 3.889 1.00 95.25 86 PRO A CA 1
ATOM 655 C C . PRO A 1 86 ? -13.284 -2.711 4.109 1.00 95.25 86 PRO A C 1
ATOM 657 O O . PRO A 1 86 ? -13.478 -3.651 4.878 1.00 95.25 86 PRO A O 1
ATOM 660 N N . VAL A 1 87 ? -12.153 -2.611 3.405 1.00 96.69 87 VAL A N 1
ATOM 661 C CA . VAL A 1 87 ? -11.055 -3.578 3.458 1.00 96.69 87 VAL A CA 1
ATOM 662 C C . VAL A 1 87 ? -9.738 -2.834 3.606 1.00 96.69 87 VAL A C 1
ATOM 664 O O . VAL A 1 87 ? -9.457 -1.906 2.851 1.00 96.69 87 VAL A O 1
ATOM 667 N N . TYR A 1 88 ? -8.914 -3.298 4.537 1.00 97.38 88 TYR A N 1
ATOM 668 C CA . TYR A 1 88 ? -7.548 -2.834 4.732 1.00 97.38 88 TYR A CA 1
ATOM 669 C C . TYR A 1 88 ? -6.584 -4.012 4.693 1.00 97.38 88 TYR A C 1
ATOM 671 O O . TYR A 1 88 ? -6.942 -5.143 5.030 1.00 97.38 88 TYR A O 1
ATOM 679 N N . PHE A 1 89 ? -5.331 -3.727 4.354 1.00 98.00 89 PHE A N 1
ATOM 680 C CA . PHE A 1 89 ? -4.253 -4.699 4.440 1.00 98.00 89 PHE A CA 1
ATOM 681 C C . PHE A 1 89 ? -3.233 -4.277 5.496 1.00 98.00 89 PHE A C 1
ATOM 683 O O . PHE A 1 89 ? -2.793 -3.127 5.537 1.00 98.00 89 PHE A O 1
ATOM 690 N N . ALA A 1 90 ? -2.858 -5.226 6.352 1.00 97.56 90 ALA A N 1
ATOM 691 C CA . ALA A 1 90 ? -1.931 -5.026 7.450 1.00 97.56 90 ALA A CA 1
ATOM 692 C C . ALA A 1 90 ? -0.630 -5.807 7.234 1.00 97.56 90 ALA A C 1
ATOM 694 O O . ALA A 1 90 ? -0.622 -7.041 7.216 1.00 97.56 90 ALA A O 1
ATOM 695 N N . ALA A 1 91 ? 0.487 -5.094 7.105 1.00 97.69 91 ALA A N 1
ATOM 696 C CA . ALA A 1 91 ? 1.813 -5.701 7.053 1.00 97.69 91 ALA A CA 1
ATOM 697 C C . ALA A 1 91 ? 2.390 -5.901 8.461 1.00 97.69 91 ALA A C 1
ATOM 699 O O . ALA A 1 91 ? 2.061 -5.183 9.404 1.00 97.69 91 ALA A O 1
ATOM 700 N N . LYS A 1 92 ? 3.309 -6.858 8.617 1.00 96.56 92 LYS A N 1
ATOM 701 C CA . LYS A 1 92 ? 3.988 -7.085 9.911 1.00 96.56 92 LYS A CA 1
ATOM 702 C C . LYS A 1 92 ? 5.004 -5.986 10.229 1.00 96.56 92 LYS A C 1
ATOM 704 O O . LYS A 1 92 ? 5.305 -5.706 11.385 1.00 96.56 92 LYS A O 1
ATOM 709 N N . SER A 1 93 ? 5.581 -5.394 9.186 1.00 96.44 93 SER A N 1
ATOM 710 C CA . SER A 1 93 ? 6.507 -4.264 9.249 1.00 96.44 93 SER A CA 1
ATOM 711 C C . SER A 1 93 ? 6.628 -3.617 7.867 1.00 96.44 93 SER A C 1
ATOM 713 O O . SER A 1 93 ? 6.266 -4.227 6.861 1.00 96.44 93 SER A O 1
ATOM 715 N N . MET A 1 94 ? 7.197 -2.411 7.799 1.00 95.44 94 MET A N 1
ATOM 716 C CA . MET A 1 94 ? 7.494 -1.759 6.515 1.00 95.44 94 MET A CA 1
ATOM 717 C C . MET A 1 94 ? 8.503 -2.556 5.675 1.00 95.44 94 MET A C 1
ATOM 719 O O . MET A 1 94 ? 8.406 -2.574 4.449 1.00 95.44 94 MET A O 1
ATOM 723 N N . GLU A 1 95 ? 9.450 -3.243 6.322 1.00 96.50 95 GLU A N 1
ATOM 724 C CA . GLU A 1 95 ? 10.418 -4.095 5.623 1.00 96.50 95 GLU A CA 1
ATOM 725 C C . GLU A 1 95 ? 9.735 -5.332 5.026 1.00 96.50 95 GLU A C 1
ATOM 727 O O . GLU A 1 95 ? 9.957 -5.651 3.863 1.00 96.50 95 GLU A O 1
ATOM 732 N N . ASP A 1 96 ? 8.836 -5.975 5.778 1.00 95.19 96 ASP A N 1
ATOM 733 C CA . ASP A 1 96 ? 8.013 -7.086 5.278 1.00 95.19 96 ASP A CA 1
ATOM 734 C C . ASP A 1 96 ? 7.173 -6.649 4.068 1.00 95.19 96 ASP A C 1
ATOM 736 O O . ASP A 1 96 ? 7.221 -7.291 3.019 1.00 95.19 96 ASP A O 1
ATOM 740 N N . ALA A 1 97 ? 6.496 -5.498 4.161 1.00 96.75 97 ALA A N 1
ATOM 741 C CA . ALA A 1 97 ? 5.717 -4.944 3.055 1.00 96.75 97 ALA A CA 1
ATOM 742 C C . ALA A 1 97 ? 6.569 -4.732 1.792 1.00 96.75 97 ALA A C 1
ATOM 744 O O . ALA A 1 97 ? 6.168 -5.117 0.691 1.00 96.75 97 ALA A O 1
ATOM 745 N N . LYS A 1 98 ? 7.773 -4.168 1.958 1.00 96.44 98 LYS A N 1
ATOM 746 C CA . LYS A 1 98 ? 8.738 -3.933 0.878 1.00 96.44 98 LYS A CA 1
ATOM 747 C C . LYS A 1 98 ? 9.236 -5.236 0.253 1.00 96.44 98 LYS A C 1
ATOM 749 O O . LYS A 1 98 ? 9.293 -5.323 -0.974 1.00 96.44 98 LYS A O 1
ATOM 754 N N . ILE A 1 99 ? 9.592 -6.236 1.062 1.00 97.06 99 ILE A N 1
ATOM 755 C CA . ILE A 1 99 ? 10.047 -7.550 0.583 1.00 97.06 99 ILE A CA 1
ATOM 756 C C . ILE A 1 99 ? 8.941 -8.219 -0.233 1.00 97.06 99 ILE A C 1
ATOM 758 O O . ILE A 1 99 ? 9.194 -8.656 -1.357 1.00 97.06 99 ILE A O 1
ATOM 762 N N . GLN A 1 100 ? 7.714 -8.245 0.291 1.00 97.38 100 GLN A N 1
ATOM 763 C CA . GLN A 1 100 ? 6.574 -8.832 -0.408 1.00 97.38 100 GLN A CA 1
ATOM 764 C C . GLN A 1 100 ? 6.272 -8.100 -1.722 1.00 97.38 100 GLN A C 1
ATOM 766 O O . GLN A 1 100 ? 6.107 -8.740 -2.761 1.00 97.38 100 GLN A O 1
ATOM 771 N N . MET A 1 101 ? 6.280 -6.763 -1.714 1.00 97.06 101 MET A N 1
ATOM 772 C CA . MET A 1 101 ? 6.049 -5.964 -2.921 1.00 97.06 101 MET A CA 1
ATOM 773 C C . MET A 1 101 ? 7.142 -6.184 -3.974 1.00 97.06 101 MET A C 1
ATOM 775 O O . MET A 1 101 ? 6.842 -6.308 -5.160 1.00 97.06 101 MET A O 1
ATOM 779 N N . LYS A 1 102 ? 8.410 -6.294 -3.559 1.00 94.44 102 LYS A N 1
ATOM 780 C CA . LYS A 1 102 ? 9.514 -6.628 -4.467 1.00 94.44 102 LYS A CA 1
ATOM 781 C C . LYS A 1 102 ? 9.308 -8.006 -5.100 1.00 94.44 102 LYS A C 1
ATOM 783 O O . LYS A 1 102 ? 9.386 -8.123 -6.318 1.00 94.44 102 LYS A O 1
ATOM 788 N N . ALA A 1 103 ? 8.977 -9.013 -4.292 1.00 95.00 103 ALA A N 1
ATOM 789 C CA . ALA A 1 103 ? 8.709 -10.365 -4.774 1.00 95.00 103 ALA A CA 1
ATOM 790 C C . ALA A 1 103 ? 7.519 -10.420 -5.747 1.00 95.00 103 ALA A C 1
ATOM 792 O O . ALA A 1 103 ? 7.539 -11.209 -6.688 1.00 95.00 103 ALA A O 1
ATOM 793 N N . TYR A 1 104 ? 6.491 -9.590 -5.545 1.00 94.75 104 TYR A N 1
ATOM 794 C CA . TYR A 1 104 ? 5.388 -9.426 -6.493 1.00 94.75 104 TYR A CA 1
ATOM 795 C C . TYR A 1 104 ? 5.859 -8.802 -7.813 1.00 94.75 104 TYR A C 1
ATOM 797 O O . TYR A 1 104 ? 5.631 -9.373 -8.878 1.00 94.75 104 TYR A O 1
ATOM 805 N N . CYS A 1 105 ? 6.594 -7.689 -7.755 1.00 90.94 105 CYS A N 1
ATOM 806 C CA . CYS A 1 105 ? 7.139 -7.022 -8.940 1.00 90.94 105 CYS A CA 1
ATOM 807 C C . CYS A 1 105 ? 8.090 -7.910 -9.757 1.00 90.94 105 CYS A C 1
ATOM 809 O O . CYS A 1 105 ? 8.138 -7.779 -10.976 1.00 90.94 105 CYS A O 1
ATOM 811 N N . ASP A 1 106 ? 8.828 -8.816 -9.115 1.00 89.44 106 ASP A N 1
ATOM 812 C CA . ASP A 1 10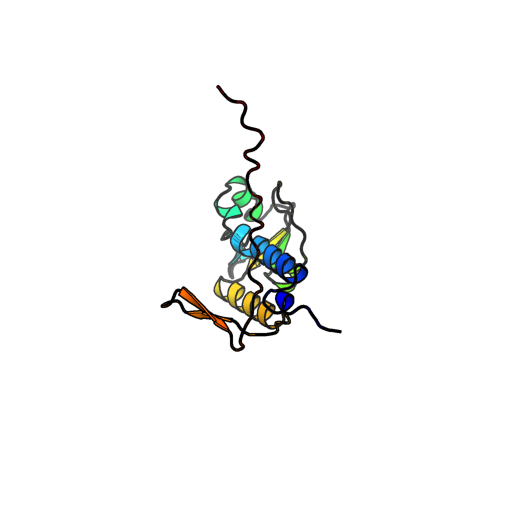6 ? 9.727 -9.746 -9.807 1.00 89.44 106 ASP A CA 1
ATOM 813 C C . ASP A 1 106 ? 8.974 -10.837 -10.594 1.00 89.44 106 ASP A C 1
ATOM 815 O O . ASP A 1 106 ? 9.537 -11.408 -11.526 1.00 89.44 106 ASP A O 1
ATOM 819 N N . ARG A 1 107 ? 7.693 -11.092 -10.283 1.00 88.38 107 ARG A N 1
ATOM 820 C CA . ARG A 1 107 ? 6.814 -11.985 -11.066 1.00 88.38 107 ARG A CA 1
ATOM 821 C C . ARG A 1 107 ? 6.130 -11.284 -12.237 1.00 88.38 107 ARG A C 1
ATOM 823 O O . ARG A 1 107 ? 5.594 -11.951 -13.122 1.00 88.38 107 ARG A O 1
ATOM 830 N N . VAL A 1 108 ? 6.117 -9.952 -12.250 1.00 85.00 108 VAL A N 1
ATOM 831 C CA . VAL A 1 108 ? 5.532 -9.180 -13.346 1.00 85.00 108 VAL A CA 1
ATOM 832 C C . VAL A 1 108 ? 6.427 -9.329 -14.570 1.00 85.00 108 VAL A C 1
ATOM 834 O O . VAL A 1 108 ? 7.594 -8.939 -14.553 1.00 85.00 108 VAL A O 1
ATOM 837 N N . ASN A 1 109 ? 5.869 -9.878 -15.649 1.00 78.25 109 ASN A N 1
ATOM 838 C CA . ASN A 1 109 ? 6.593 -10.025 -16.904 1.00 78.25 109 ASN A CA 1
ATOM 839 C C . ASN A 1 109 ? 6.996 -8.644 -17.440 1.00 78.25 109 ASN A C 1
ATOM 841 O O . ASN A 1 109 ? 6.137 -7.832 -17.793 1.00 78.25 109 ASN A O 1
ATOM 845 N N . ARG A 1 110 ? 8.303 -8.391 -17.502 1.00 74.81 110 ARG A N 1
ATOM 846 C CA . ARG A 1 110 ? 8.885 -7.144 -17.999 1.00 74.81 110 ARG A CA 1
ATOM 847 C C . ARG A 1 110 ? 10.013 -7.463 -18.980 1.00 74.81 110 ARG A C 1
ATOM 849 O O . ARG A 1 110 ? 10.794 -8.371 -18.712 1.00 74.81 110 ARG A O 1
ATOM 856 N N . PRO A 1 111 ? 10.109 -6.738 -20.105 1.00 74.06 111 PRO A N 1
ATOM 857 C CA . PRO A 1 111 ? 11.121 -7.008 -21.124 1.00 74.06 111 PRO A CA 1
ATOM 858 C C . PRO A 1 111 ? 12.532 -6.534 -20.735 1.00 74.06 111 PRO A C 1
ATOM 860 O O . PRO A 1 111 ? 13.472 -6.822 -21.467 1.00 74.06 111 PRO A O 1
ATOM 863 N N . PHE A 1 112 ? 12.677 -5.805 -19.623 1.00 79.31 112 PHE A N 1
ATOM 864 C CA . PHE A 1 112 ? 13.946 -5.288 -19.110 1.00 79.31 112 PHE A CA 1
ATOM 865 C C . PHE A 1 112 ? 13.870 -4.977 -17.614 1.00 79.31 112 PHE A C 1
ATOM 867 O O . PHE A 1 112 ? 12.782 -4.874 -17.034 1.00 79.31 112 PHE A O 1
ATOM 874 N N . HIS A 1 113 ? 15.031 -4.787 -16.997 1.00 78.75 113 HIS A N 1
ATOM 875 C CA . HIS A 1 113 ? 15.183 -4.372 -15.610 1.00 78.75 113 HIS A CA 1
ATOM 876 C C . HIS A 1 113 ? 15.549 -2.891 -15.515 1.00 78.75 113 HIS A C 1
ATOM 878 O O . HIS A 1 113 ? 16.338 -2.379 -16.302 1.00 78.75 113 HIS A O 1
ATOM 884 N N . CYS A 1 114 ? 14.993 -2.212 -14.511 1.00 83.56 114 CYS A N 1
ATOM 885 C CA . CYS A 1 114 ? 15.320 -0.824 -14.197 1.00 83.56 114 CYS A CA 1
ATOM 886 C C . CYS A 1 114 ? 16.083 -0.747 -12.879 1.00 83.56 114 CYS A C 1
ATOM 888 O O . CYS A 1 114 ? 15.657 -1.338 -11.883 1.00 83.56 114 CYS A O 1
ATOM 890 N N . VAL A 1 115 ? 17.144 0.051 -12.850 1.00 86.12 115 VAL A N 1
ATOM 891 C CA . VAL A 1 115 ? 17.880 0.398 -11.634 1.00 86.12 115 VAL A CA 1
ATOM 892 C C . VAL A 1 115 ? 17.860 1.911 -11.477 1.00 86.12 115 VAL A C 1
ATOM 894 O O . VAL A 1 115 ? 18.243 2.645 -12.384 1.00 86.12 115 VAL A O 1
ATOM 897 N N . TYR A 1 116 ? 17.378 2.378 -10.328 1.00 88.62 116 TYR A N 1
ATOM 898 C CA . TYR A 1 116 ? 17.431 3.791 -9.978 1.00 88.62 116 TYR A CA 1
ATOM 899 C C . TYR A 1 116 ? 18.796 4.122 -9.377 1.00 88.62 116 TYR A C 1
ATOM 901 O O . TYR A 1 116 ? 19.208 3.482 -8.407 1.00 88.62 116 TYR A O 1
ATOM 909 N N . ASP A 1 117 ? 19.462 5.133 -9.927 1.00 90.81 117 ASP A N 1
ATOM 910 C CA . ASP A 1 117 ? 20.654 5.731 -9.340 1.00 90.81 117 ASP A CA 1
ATOM 911 C C . ASP A 1 117 ? 20.290 7.031 -8.614 1.00 90.81 117 ASP A C 1
ATOM 913 O O . ASP A 1 117 ? 19.764 7.982 -9.200 1.00 90.81 117 ASP A O 1
ATOM 917 N N . ALA A 1 118 ? 20.580 7.071 -7.316 1.00 90.56 118 ALA A N 1
ATOM 918 C CA . ALA A 1 118 ? 20.231 8.196 -6.461 1.00 90.56 118 ALA A CA 1
ATOM 919 C C . ALA A 1 118 ? 21.131 9.419 -6.686 1.00 90.56 118 ALA A C 1
ATOM 921 O O . ALA A 1 118 ? 20.678 10.539 -6.447 1.00 90.56 118 ALA A O 1
ATOM 922 N N . GLU A 1 119 ? 22.373 9.218 -7.138 1.00 92.12 119 GLU A N 1
ATOM 923 C CA . GLU A 1 119 ? 23.326 10.309 -7.354 1.00 92.12 119 GLU A CA 1
ATOM 924 C C . GLU A 1 119 ? 22.961 11.105 -8.610 1.00 92.12 119 GLU A C 1
ATOM 926 O O . GLU A 1 119 ? 22.724 12.313 -8.541 1.00 92.12 119 GLU A O 1
ATOM 931 N N . SER A 1 120 ? 22.811 10.420 -9.746 1.00 93.12 120 SER A N 1
ATOM 932 C CA . SER A 1 120 ? 22.412 11.049 -11.010 1.00 93.12 120 SER A CA 1
ATOM 933 C C . SER A 1 120 ? 20.908 11.317 -11.131 1.00 93.12 120 SER A C 1
ATOM 935 O O . SER A 1 120 ? 20.478 11.928 -12.112 1.00 93.12 120 SER A O 1
ATOM 937 N N . LYS A 1 121 ? 20.093 10.858 -10.167 1.00 91.62 121 LYS A N 1
ATOM 938 C CA . LYS A 1 121 ? 18.618 10.921 -10.194 1.00 91.62 121 LYS A CA 1
ATOM 939 C C . LYS A 1 121 ? 18.029 10.356 -11.493 1.00 91.62 121 LYS A C 1
ATOM 941 O O . LYS A 1 121 ? 17.042 10.874 -12.014 1.00 91.62 121 LYS A O 1
ATOM 946 N N . SER A 1 122 ? 18.659 9.310 -12.020 1.00 86.62 122 SER A N 1
ATOM 947 C CA . SER A 1 122 ? 18.341 8.716 -13.318 1.00 86.62 122 SER A CA 1
ATOM 948 C C . SER A 1 122 ? 17.991 7.235 -13.178 1.00 86.62 122 SER A C 1
ATOM 950 O O . SER A 1 122 ? 18.356 6.576 -12.204 1.00 86.62 122 SER A O 1
ATOM 952 N N . VAL A 1 123 ? 17.249 6.708 -14.153 1.00 85.88 123 VAL A N 1
ATOM 953 C CA . VAL A 1 123 ? 16.910 5.282 -14.238 1.00 85.88 123 VAL A CA 1
ATOM 954 C C . VAL A 1 123 ? 17.706 4.664 -15.377 1.00 85.88 123 VAL A C 1
ATOM 956 O O . VAL A 1 123 ? 17.613 5.122 -16.514 1.00 85.88 123 VAL A O 1
ATOM 959 N N . PHE A 1 124 ? 18.457 3.616 -15.063 1.00 85.69 124 PHE A N 1
ATOM 960 C CA . PHE A 1 124 ? 19.207 2.823 -16.026 1.00 85.69 124 PHE A CA 1
ATOM 961 C C . PHE A 1 124 ? 18.455 1.542 -16.351 1.00 85.69 124 PHE A C 1
ATOM 963 O O . PHE A 1 124 ? 17.846 0.932 -15.468 1.00 85.69 124 PHE A O 1
ATOM 970 N N . THR A 1 125 ? 18.525 1.132 -17.611 1.00 84.25 125 THR A N 1
ATOM 971 C CA . THR A 1 125 ? 17.981 -0.132 -18.099 1.00 84.25 125 THR A CA 1
ATOM 972 C C . THR A 1 125 ? 19.112 -1.043 -18.557 1.00 84.25 125 THR A C 1
ATOM 974 O O . THR A 1 125 ? 20.155 -0.574 -19.006 1.00 84.25 125 THR A O 1
ATOM 977 N N . ASP A 1 126 ? 18.922 -2.351 -18.421 1.00 82.56 126 ASP A N 1
ATOM 978 C CA . ASP A 1 126 ? 19.868 -3.371 -18.895 1.00 82.56 126 ASP A CA 1
ATOM 979 C C . ASP A 1 126 ? 19.825 -3.582 -20.417 1.00 82.56 126 ASP A C 1
ATOM 981 O O . ASP A 1 126 ? 20.713 -4.217 -20.985 1.00 82.56 126 ASP A O 1
ATOM 985 N N . VAL A 1 127 ? 18.820 -3.010 -21.083 1.00 80.00 127 VAL A N 1
ATOM 986 C CA . VAL A 1 127 ? 18.690 -2.962 -22.543 1.00 80.00 127 VAL A CA 1
ATOM 987 C C . VAL A 1 127 ? 18.425 -1.534 -23.011 1.00 80.00 127 VAL A C 1
ATOM 989 O O . VAL A 1 127 ? 17.889 -0.716 -22.259 1.00 80.00 127 VAL A O 1
ATOM 992 N N . ASP A 1 128 ? 18.729 -1.243 -24.275 1.00 75.31 128 ASP A N 1
ATOM 993 C CA . ASP A 1 128 ? 18.348 0.024 -24.899 1.00 75.31 128 ASP A CA 1
ATOM 994 C C . ASP A 1 128 ? 16.823 0.106 -25.064 1.00 75.31 128 ASP A C 1
ATOM 996 O O . ASP A 1 128 ? 16.203 -0.686 -25.781 1.00 75.31 128 ASP A O 1
ATOM 1000 N N . VAL A 1 129 ? 16.206 1.089 -24.405 1.00 67.25 129 VAL A N 1
ATOM 1001 C CA . VAL A 1 129 ? 14.761 1.334 -24.468 1.00 67.25 129 VAL A CA 1
ATOM 1002 C C . VAL A 1 129 ? 14.482 2.558 -25.333 1.00 67.25 129 VAL A C 1
ATOM 1004 O O . VAL A 1 129 ? 14.766 3.694 -24.955 1.00 67.25 129 VAL A O 1
ATOM 1007 N N . TYR A 1 130 ? 13.859 2.341 -26.489 1.00 65.44 130 TYR A N 1
ATOM 1008 C CA . TYR A 1 130 ? 13.446 3.419 -27.384 1.00 65.44 130 TYR A CA 1
ATOM 1009 C C . TYR A 1 130 ? 11.992 3.808 -27.111 1.00 65.44 130 TYR A C 1
ATOM 1011 O O . TYR A 1 130 ? 11.071 3.032 -27.360 1.00 65.44 130 TYR A O 1
ATOM 1019 N N . THR A 1 131 ? 11.763 5.032 -26.632 1.00 57.31 131 THR A N 1
ATOM 1020 C CA . THR A 1 131 ? 10.411 5.602 -26.569 1.00 57.31 131 THR A CA 1
ATOM 1021 C C . THR A 1 131 ? 10.140 6.394 -27.844 1.00 57.31 131 THR A C 1
ATOM 1023 O O . THR A 1 131 ? 10.999 7.135 -28.324 1.00 57.31 131 THR A O 1
ATOM 1026 N N . ARG A 1 132 ? 8.941 6.261 -28.428 1.00 52.47 132 ARG A N 1
ATOM 1027 C CA . ARG A 1 132 ? 8.509 7.256 -29.415 1.00 52.47 132 ARG A CA 1
ATOM 1028 C C . ARG A 1 132 ? 8.313 8.576 -28.667 1.00 52.47 132 ARG A C 1
ATOM 1030 O O . ARG A 1 132 ? 7.646 8.555 -27.630 1.00 52.47 132 ARG A O 1
ATOM 1037 N N . PRO A 1 133 ? 8.840 9.709 -29.166 1.00 50.47 133 PRO A N 1
ATOM 1038 C CA . PRO A 1 133 ? 8.513 10.998 -28.584 1.00 50.47 133 PRO A CA 1
ATOM 1039 C C . PRO A 1 133 ? 6.991 11.127 -28.549 1.00 50.47 133 PRO A C 1
ATOM 1041 O O . PRO A 1 133 ? 6.324 10.942 -29.572 1.00 50.47 133 PRO A O 1
ATOM 1044 N N . VAL A 1 134 ? 6.435 11.383 -27.362 1.00 55.59 134 VAL A N 1
ATOM 1045 C CA . VAL A 1 134 ? 5.013 11.694 -27.215 1.00 55.59 134 VAL A CA 1
ATOM 1046 C C . VAL A 1 134 ? 4.817 12.991 -27.981 1.00 55.59 134 VAL A C 1
ATOM 1048 O O . VAL A 1 134 ? 5.190 14.060 -27.506 1.00 55.59 134 VAL A O 1
ATOM 1051 N N . GLY A 1 135 ? 4.334 12.888 -29.218 1.00 45.16 135 GLY A N 1
ATOM 1052 C CA . GLY A 1 135 ? 4.075 14.041 -30.057 1.00 45.16 135 GLY A CA 1
ATOM 1053 C C . GLY A 1 135 ? 3.081 14.935 -29.337 1.00 45.16 135 GLY A C 1
ATOM 1054 O O . GLY A 1 135 ? 1.881 14.659 -29.337 1.00 45.16 135 GLY A O 1
ATOM 1055 N N . MET A 1 136 ? 3.577 16.000 -28.710 1.00 40.38 136 MET A N 1
ATOM 1056 C CA . MET A 1 136 ? 2.764 17.136 -28.321 1.00 40.38 136 MET A CA 1
ATOM 1057 C C . MET A 1 136 ? 2.136 17.615 -29.629 1.00 40.38 136 MET A C 1
ATOM 1059 O O . MET A 1 136 ? 2.817 18.200 -30.471 1.00 40.38 136 MET A O 1
ATOM 1063 N N . LYS A 1 137 ? 0.867 17.269 -29.875 1.00 43.88 137 LYS A N 1
ATOM 1064 C CA . LYS A 1 137 ? 0.122 17.805 -31.014 1.00 43.88 137 LYS A CA 1
ATOM 1065 C C . LYS A 1 137 ? -0.011 19.303 -30.767 1.00 43.88 137 LYS A C 1
ATOM 1067 O O . LYS A 1 137 ? -0.963 19.740 -30.128 1.00 43.88 137 LYS A O 1
ATOM 1072 N N . TYR A 1 138 ? 0.957 20.080 -31.240 1.00 45.28 138 TYR A N 1
ATOM 1073 C CA . TYR A 1 138 ? 0.804 21.515 -31.381 1.00 45.28 138 TYR A CA 1
ATO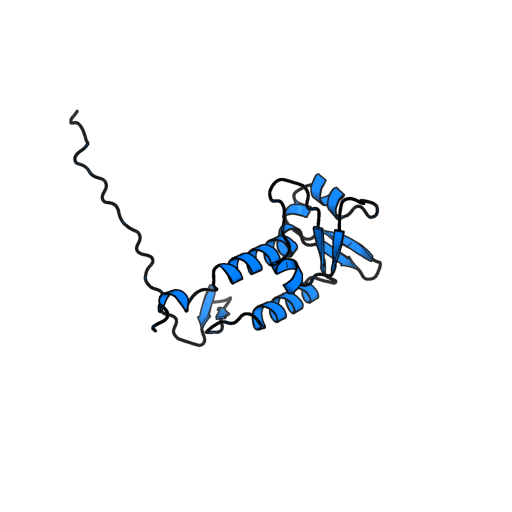M 1074 C C . TYR A 1 138 ? -0.368 21.728 -32.340 1.00 45.28 138 TYR A C 1
ATOM 1076 O O . TYR A 1 138 ? -0.254 21.466 -33.537 1.00 45.28 138 TYR A O 1
ATOM 1084 N N . ARG A 1 139 ? -1.530 22.115 -31.806 1.00 48.94 139 ARG A N 1
ATOM 1085 C CA . ARG A 1 139 ? -2.563 22.750 -32.621 1.00 48.94 139 ARG A CA 1
ATOM 1086 C C . ARG A 1 139 ? -2.108 24.196 -32.791 1.00 48.94 139 ARG A C 1
ATOM 1088 O O . ARG A 1 139 ? -2.011 24.884 -31.773 1.00 48.94 139 ARG A O 1
ATOM 1095 N N . PRO A 1 140 ? -1.810 24.661 -34.014 1.00 42.59 140 PRO A N 1
ATOM 1096 C CA . PRO A 1 140 ? -1.645 26.085 -34.236 1.00 42.59 140 PRO A CA 1
ATOM 1097 C C . PRO A 1 140 ? -2.915 26.778 -33.745 1.00 42.59 140 PRO A C 1
ATOM 1099 O O . PRO A 1 140 ? -4.022 26.323 -34.042 1.00 42.59 140 PRO A O 1
ATOM 1102 N N . VAL A 1 141 ? -2.759 27.836 -32.955 1.00 56.06 141 VAL A N 1
ATOM 1103 C CA . VAL A 1 141 ? -3.874 28.738 -32.670 1.00 56.06 141 VAL A CA 1
ATOM 1104 C C . VAL A 1 141 ? -4.260 29.351 -34.007 1.00 56.06 141 VAL A C 1
ATOM 1106 O O . VAL A 1 141 ? -3.425 29.993 -34.645 1.00 56.06 141 VAL A O 1
ATOM 1109 N N . ASP A 1 142 ? -5.490 29.111 -34.451 1.00 60.78 142 ASP A N 1
ATOM 1110 C CA . ASP A 1 142 ? -6.007 29.763 -35.644 1.00 60.78 142 ASP A CA 1
ATOM 1111 C C . ASP A 1 142 ? -6.145 31.261 -35.352 1.00 60.78 142 ASP A C 1
ATOM 1113 O O . ASP A 1 142 ? -6.990 31.694 -34.568 1.00 60.78 142 ASP A O 1
ATOM 1117 N N . LEU A 1 143 ? -5.234 32.051 -35.916 1.00 59.19 143 LEU A N 1
ATOM 1118 C CA . LEU A 1 143 ? -5.218 33.502 -35.759 1.00 59.19 143 LEU A CA 1
ATOM 1119 C C . LEU A 1 143 ? -6.191 34.192 -36.726 1.00 59.19 143 LEU A C 1
ATOM 1121 O O . LEU A 1 143 ? -6.305 35.416 -36.670 1.00 59.19 143 LEU A O 1
ATOM 1125 N N . SER A 1 144 ? -6.915 33.450 -37.577 1.00 57.91 144 SER A N 1
ATOM 1126 C CA . SER A 1 144 ? -7.875 34.035 -38.518 1.00 57.91 144 SER A CA 1
ATOM 1127 C C . SER A 1 144 ? -9.172 34.514 -37.861 1.00 57.91 144 SER A C 1
ATOM 1129 O O . SER A 1 144 ? -9.984 35.142 -38.532 1.00 57.91 144 SER A O 1
ATOM 1131 N N . SER A 1 145 ? -9.387 34.237 -36.569 1.00 55.84 145 SER A N 1
ATOM 1132 C CA . SER A 1 145 ? -10.592 34.646 -35.834 1.00 55.84 145 SER A CA 1
ATOM 1133 C C . SER A 1 145 ? -10.393 35.872 -34.933 1.00 55.84 145 SER A C 1
ATOM 1135 O O . SER A 1 145 ? -11.208 36.108 -34.042 1.00 55.84 145 SER A O 1
ATOM 1137 N N . ARG A 1 146 ? -9.311 36.645 -35.101 1.00 48.84 146 ARG A N 1
ATOM 1138 C CA . ARG A 1 146 ? -9.185 37.944 -34.423 1.00 48.84 146 ARG A CA 1
ATOM 1139 C C . ARG A 1 146 ? -9.920 39.002 -35.238 1.00 48.84 146 ARG A C 1
ATOM 1141 O O . ARG A 1 146 ? -9.422 39.428 -36.276 1.00 48.84 146 ARG A O 1
ATOM 1148 N N . GLU A 1 147 ? -11.094 39.410 -34.763 1.00 53.97 147 GLU A N 1
ATOM 1149 C CA . GLU A 1 147 ? -11.753 40.615 -35.269 1.00 53.97 147 GLU A CA 1
ATOM 1150 C C . GLU A 1 147 ? -10.829 41.831 -35.064 1.00 53.97 147 GLU A C 1
ATOM 1152 O O . GLU A 1 147 ? -10.216 41.958 -33.996 1.00 53.97 147 GLU A O 1
ATOM 1157 N N . PRO A 1 148 ? -10.666 42.699 -36.076 1.00 53.94 148 PRO A N 1
ATOM 1158 C CA . PRO A 1 148 ? -9.914 43.935 -35.917 1.00 53.94 148 PRO A CA 1
ATOM 1159 C C . PRO A 1 148 ? -10.682 44.915 -35.015 1.00 53.94 148 PRO A C 1
ATOM 1161 O O . PRO A 1 148 ? -11.902 45.026 -35.118 1.00 53.94 148 PRO A O 1
ATOM 1164 N N . LEU A 1 149 ? -9.940 45.600 -34.137 1.00 48.81 149 LEU A N 1
ATOM 1165 C CA . LEU A 1 149 ? -10.415 46.716 -33.305 1.00 48.81 149 LEU A CA 1
ATOM 1166 C C . LEU A 1 149 ? -10.854 47.918 -34.149 1.00 48.81 149 LEU A C 1
ATOM 1168 O O . LEU A 1 149 ? -10.173 48.191 -35.166 1.00 48.81 149 LEU A O 1
#

Foldseek 3Di:
DDDPLQPQQDAPPLVVLLVVLLCCQPQAFAWAQEPVRQIGTDHPVLVVDPVLVCQRRPPPNPQAAEAADASVVSSPDDFDPPDRTRYHYYYNDPVRNVVRVVVVVVPRDHPWDWDQDPVVRDIDIPDDRDHDPPPPPPDPDPPPPDDDD

Organism: Perkinsus olseni (NCBI:txid32597)